Protein AF-A0A9N8YUD8-F1 (afdb_monomer_lite)

Sequence (126 aa):
MCQRENFEDNVPCVKGEKQDEYQEVSNNLRNPLMIVEMIANKLDCKCVAESLNCKFEGGEPSSCICYMENIKEYYDFDHIIIIGKIYVEIIFLNCYSHVFIWESMNYALLLLRDYCNKATKNNRPV

Foldseek 3Di:
DDDDDDDDDDDDDDDDDDDPPCPPPCPPPQDPAAAEAEDPDLVQLCVVCVVLVHDAPSDDCVVPPVLVVLCCVPPRARYWYWSHDDVQWTWIAGPVRWIWIQHPPVRDIDTSDDPPPPDDDPDDDD

pLDDT: mean 71.36, std 19.76, range [34.31, 93.12]

Organism: NCBI:txid1117310

Secondary structure (DSSP, 8-state):
-------------------------------S--EEEE-S-HHHHHHHHHHTT-------GGGGHHHHHHHHHHH--SEEEEEEEETTEEEEEETTS-EEEEETTTTEEEE---TT----------

Structure (mmCIF, N/CA/C/O backbone):
data_AF-A0A9N8YUD8-F1
#
_entry.id   AF-A0A9N8YUD8-F1
#
loop_
_atom_site.group_PDB
_atom_site.id
_atom_site.type_symbol
_atom_site.label_atom_id
_atom_site.label_alt_id
_atom_site.label_comp_id
_atom_site.label_asym_id
_atom_site.label_entity_id
_atom_site.label_seq_id
_atom_site.pdbx_PDB_ins_code
_atom_site.Cartn_x
_atom_site.Cartn_y
_atom_site.Cartn_z
_atom_site.occupancy
_atom_site.B_iso_or_equiv
_atom_site.auth_seq_id
_atom_site.auth_comp_id
_atom_site.auth_asym_id
_atom_site.auth_atom_id
_atom_site.pdbx_PDB_model_num
ATOM 1 N N . MET A 1 1 ? 31.939 4.457 -18.238 1.00 43.03 1 MET A N 1
ATOM 2 C CA . MET A 1 1 ? 32.862 3.891 -19.246 1.00 43.03 1 MET A CA 1
ATOM 3 C C . MET A 1 1 ? 33.750 2.877 -18.553 1.00 43.03 1 MET A C 1
ATOM 5 O O . MET A 1 1 ? 34.569 3.291 -17.749 1.00 43.03 1 MET A O 1
ATOM 9 N N . CYS A 1 2 ? 33.584 1.591 -18.849 1.00 36.03 2 CYS A N 1
ATOM 10 C CA . CYS A 1 2 ? 34.562 0.556 -18.516 1.00 36.03 2 CYS A CA 1
ATOM 11 C C . CYS A 1 2 ? 34.672 -0.367 -19.734 1.00 36.03 2 CYS A C 1
ATOM 13 O O . CYS A 1 2 ? 33.703 -1.033 -20.082 1.00 36.03 2 CYS A O 1
ATOM 15 N N . GLN A 1 3 ? 35.824 -0.332 -20.403 1.00 39.38 3 GLN A N 1
ATOM 16 C CA . GLN A 1 3 ? 36.231 -1.295 -21.429 1.00 39.38 3 GLN A CA 1
ATOM 17 C C . GLN A 1 3 ? 37.236 -2.289 -20.828 1.00 39.38 3 GLN A C 1
ATOM 19 O O . GLN A 1 3 ? 37.962 -1.911 -19.906 1.00 39.38 3 GLN A O 1
ATOM 24 N N . ARG A 1 4 ? 37.285 -3.505 -21.393 1.00 36.44 4 ARG A N 1
ATOM 25 C CA . ARG A 1 4 ? 38.443 -4.413 -21.608 1.00 36.44 4 ARG A CA 1
ATOM 26 C C . ARG A 1 4 ? 37.885 -5.660 -22.314 1.00 36.44 4 ARG A C 1
ATOM 28 O O . ARG A 1 4 ? 36.970 -6.273 -21.784 1.00 36.44 4 ARG A O 1
ATOM 35 N N . GLU A 1 5 ? 38.103 -5.831 -23.614 1.00 39.69 5 GLU A N 1
ATOM 36 C CA . GLU A 1 5 ? 39.282 -6.363 -24.333 1.00 39.69 5 GLU A CA 1
ATOM 37 C C . GLU A 1 5 ? 39.175 -7.871 -24.620 1.00 39.69 5 GLU A C 1
ATOM 39 O O . GLU A 1 5 ? 38.850 -8.675 -23.752 1.00 39.69 5 GLU A O 1
ATOM 44 N N . ASN A 1 6 ? 39.396 -8.186 -25.899 1.00 42.75 6 ASN A N 1
ATOM 45 C CA . ASN A 1 6 ? 39.180 -9.456 -26.587 1.00 42.75 6 ASN A CA 1
ATOM 46 C C . ASN A 1 6 ? 40.246 -10.508 -26.252 1.00 42.75 6 ASN A C 1
ATOM 48 O O . ASN A 1 6 ? 41.417 -10.171 -26.088 1.00 42.75 6 ASN A O 1
ATOM 52 N N . PHE A 1 7 ? 39.863 -11.784 -26.312 1.00 36.19 7 PHE A N 1
ATOM 53 C CA . PHE A 1 7 ? 40.783 -12.882 -26.605 1.00 36.19 7 PHE A CA 1
ATOM 54 C C . PHE A 1 7 ? 40.079 -13.852 -27.562 1.00 36.19 7 PHE A C 1
ATOM 56 O O . PHE A 1 7 ? 39.137 -14.544 -27.178 1.00 36.19 7 PHE A O 1
ATOM 63 N N . GLU A 1 8 ? 40.487 -13.832 -28.831 1.00 44.38 8 GLU A N 1
ATOM 64 C CA . GLU A 1 8 ? 40.187 -14.892 -29.791 1.00 44.38 8 GLU A CA 1
ATOM 65 C C . GLU A 1 8 ? 41.287 -15.946 -29.678 1.00 44.38 8 GLU A C 1
ATOM 67 O O . GLU A 1 8 ? 42.456 -15.609 -29.837 1.00 44.38 8 GLU A O 1
ATOM 72 N N . ASP A 1 9 ? 40.917 -17.210 -29.479 1.00 40.88 9 ASP A N 1
ATOM 73 C CA . ASP A 1 9 ? 41.785 -18.348 -29.781 1.00 40.88 9 ASP A CA 1
ATOM 74 C C . ASP A 1 9 ? 40.971 -19.410 -30.533 1.00 40.88 9 ASP A C 1
ATOM 76 O O . ASP A 1 9 ? 39.975 -19.948 -30.045 1.00 40.88 9 ASP A O 1
ATOM 80 N N . ASN A 1 10 ? 41.403 -19.681 -31.764 1.00 46.72 10 ASN A N 1
ATOM 81 C CA . ASN A 1 10 ? 40.862 -20.689 -32.670 1.00 46.72 10 ASN A CA 1
ATOM 82 C C . ASN A 1 10 ? 4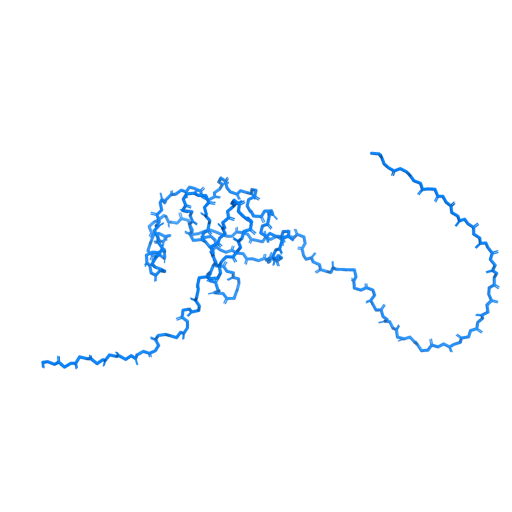1.579 -22.034 -32.464 1.00 46.72 10 ASN A C 1
ATOM 84 O O . ASN A 1 10 ? 42.777 -22.101 -32.723 1.00 46.72 10 ASN A O 1
ATOM 88 N N . VAL A 1 11 ? 40.860 -23.124 -32.155 1.00 40.78 11 VAL A N 1
ATOM 89 C CA . VAL A 1 11 ? 41.285 -24.513 -32.467 1.00 40.78 11 VAL A CA 1
ATOM 90 C C . VAL A 1 11 ? 40.044 -25.386 -32.773 1.00 40.78 11 VAL A C 1
ATOM 92 O O . VAL A 1 11 ? 39.069 -25.316 -32.025 1.00 40.78 11 VAL A O 1
ATOM 95 N N . PRO A 1 12 ? 40.029 -26.202 -33.853 1.00 40.38 12 PRO A N 1
ATOM 96 C CA . PRO A 1 12 ? 38.812 -26.846 -34.354 1.00 40.38 12 PRO A CA 1
ATOM 97 C C . PRO A 1 12 ? 38.546 -28.274 -33.829 1.00 40.38 12 PRO A C 1
ATOM 99 O O . PRO A 1 12 ? 39.448 -29.093 -33.701 1.00 40.38 12 PRO A O 1
ATOM 102 N N . CYS A 1 13 ? 37.245 -28.551 -33.666 1.00 36.22 13 CYS A N 1
ATOM 103 C CA . CYS A 1 13 ? 36.492 -29.802 -33.866 1.00 36.22 13 CYS A CA 1
ATOM 104 C C . CYS A 1 13 ? 37.035 -31.138 -33.310 1.00 36.22 13 CYS A C 1
ATOM 106 O O . CYS A 1 13 ? 37.875 -31.787 -33.929 1.00 36.22 13 CYS A O 1
ATOM 108 N N . VAL A 1 14 ? 36.357 -31.667 -32.280 1.00 36.50 14 VAL A N 1
ATOM 109 C CA . VAL A 1 14 ? 36.134 -33.116 -32.117 1.00 36.50 14 VAL A CA 1
ATOM 110 C C . VAL A 1 14 ? 34.660 -33.354 -31.777 1.00 36.50 14 VAL A C 1
ATOM 112 O O . VAL A 1 14 ? 34.163 -32.905 -30.748 1.00 36.50 14 VAL A O 1
ATOM 115 N N . LYS A 1 15 ? 33.959 -34.056 -32.677 1.00 45.41 15 LYS A N 1
ATOM 116 C CA . LYS A 1 15 ? 32.598 -34.572 -32.486 1.00 45.41 15 LYS A CA 1
ATOM 117 C C . LYS A 1 15 ? 32.614 -35.708 -31.463 1.00 45.41 15 LYS A C 1
ATOM 119 O O . LYS A 1 15 ? 33.363 -36.667 -31.627 1.00 45.41 15 LYS A O 1
ATOM 124 N N . GLY A 1 16 ? 31.741 -35.623 -30.467 1.00 34.31 16 GLY A N 1
ATOM 125 C CA . GLY A 1 16 ? 31.442 -36.705 -29.537 1.00 34.31 16 GLY A CA 1
ATOM 126 C C . GLY A 1 16 ? 30.053 -36.487 -28.955 1.00 34.31 16 GLY A C 1
ATOM 127 O O . GLY A 1 16 ? 29.848 -35.561 -28.180 1.00 34.31 16 GLY A O 1
ATOM 128 N N . GLU A 1 17 ? 29.108 -37.310 -29.393 1.00 52.12 17 GLU A N 1
ATOM 129 C CA . GLU A 1 17 ? 27.709 -37.329 -28.974 1.00 52.12 17 GLU A CA 1
ATOM 130 C C . GLU A 1 17 ? 27.597 -37.467 -27.451 1.00 52.12 17 GLU A C 1
ATOM 132 O O . GLU A 1 17 ? 28.077 -38.451 -26.884 1.00 52.12 17 GLU A O 1
ATOM 137 N N . LYS A 1 18 ? 26.937 -36.509 -26.790 1.00 42.12 18 LYS A N 1
ATOM 138 C CA . LYS A 1 18 ? 26.376 -36.695 -25.451 1.00 42.12 18 LYS A CA 1
ATOM 139 C C . LYS A 1 18 ? 25.044 -35.967 -25.352 1.00 42.12 18 LYS A C 1
ATOM 141 O O . LYS A 1 18 ? 24.918 -34.833 -25.788 1.00 42.12 18 LYS A O 1
ATOM 146 N N . GLN A 1 19 ? 24.100 -36.734 -24.821 1.00 41.50 19 GLN A N 1
ATOM 147 C CA . GLN A 1 19 ? 22.710 -36.454 -24.495 1.00 41.50 19 GLN A CA 1
ATOM 148 C C . GLN A 1 19 ? 22.426 -34.973 -24.238 1.00 41.50 19 GLN A C 1
ATOM 150 O O . GLN A 1 19 ? 23.094 -34.354 -23.412 1.00 41.50 19 GLN A O 1
ATOM 155 N N . ASP A 1 20 ? 21.403 -34.462 -24.923 1.00 40.75 20 ASP A N 1
ATOM 156 C CA . ASP A 1 20 ? 20.825 -33.139 -24.711 1.00 40.75 20 ASP A CA 1
ATOM 157 C C . ASP A 1 20 ? 20.197 -33.060 -23.310 1.00 40.75 20 ASP A C 1
ATOM 159 O O . ASP A 1 20 ? 18.983 -33.134 -23.123 1.00 40.75 20 ASP A O 1
ATOM 163 N N . GLU A 1 21 ? 21.036 -32.913 -22.292 1.00 50.78 21 GLU A N 1
ATOM 164 C CA . GLU A 1 21 ? 20.651 -32.203 -21.088 1.00 50.78 21 GLU A CA 1
ATOM 165 C C . GLU A 1 21 ? 20.692 -30.723 -21.470 1.00 50.78 21 GLU A C 1
ATOM 167 O O . GLU A 1 21 ? 21.732 -30.065 -21.407 1.00 50.78 21 GLU A O 1
ATOM 172 N N . TYR A 1 22 ? 19.554 -30.204 -21.943 1.00 47.25 22 TYR A N 1
ATOM 173 C CA . TYR A 1 22 ? 19.321 -28.766 -21.948 1.00 47.25 22 TYR A CA 1
ATOM 174 C C . TYR A 1 22 ? 19.309 -28.327 -20.489 1.00 47.25 22 TYR A C 1
ATOM 176 O O . TYR A 1 22 ? 18.268 -28.225 -19.843 1.00 47.25 22 TYR A O 1
ATOM 184 N N . GLN A 1 23 ? 20.500 -28.086 -19.956 1.00 51.44 23 GLN A N 1
ATOM 185 C CA . GLN A 1 23 ? 20.684 -27.229 -18.811 1.00 51.44 23 GLN A CA 1
ATOM 186 C C . GLN A 1 23 ? 20.329 -25.838 -19.323 1.00 51.44 23 GLN A C 1
ATOM 188 O O . GLN A 1 23 ? 21.172 -25.090 -19.820 1.00 51.44 23 GLN A O 1
ATOM 193 N N . GLU A 1 24 ? 19.025 -25.564 -19.331 1.00 50.50 24 GLU A N 1
ATOM 194 C CA . GLU A 1 24 ? 18.472 -24.260 -19.618 1.00 50.50 24 GLU A CA 1
ATOM 195 C C . GLU A 1 24 ? 19.143 -23.330 -18.619 1.00 50.50 24 GLU A C 1
ATOM 197 O O . GLU A 1 24 ? 18.899 -23.376 -17.410 1.00 50.50 24 GLU A O 1
ATOM 202 N N . VAL A 1 25 ? 20.115 -22.574 -19.128 1.00 48.75 25 VAL A N 1
ATOM 203 C CA . VAL A 1 25 ? 20.725 -21.465 -18.422 1.00 48.75 25 VAL A CA 1
ATOM 204 C C . VAL A 1 25 ? 19.550 -20.569 -18.094 1.00 48.75 25 VAL A C 1
ATOM 206 O O . VAL A 1 25 ? 19.052 -19.850 -18.958 1.00 48.75 25 VAL A O 1
ATOM 209 N N . SER A 1 26 ? 19.048 -20.712 -16.868 1.00 54.12 26 SER A N 1
ATOM 210 C CA . SER A 1 26 ? 17.995 -19.897 -16.292 1.00 54.12 26 SER A CA 1
ATOM 211 C C . SER A 1 26 ? 18.543 -18.478 -16.225 1.00 54.12 26 SER A C 1
ATOM 213 O O . SER A 1 26 ? 19.030 -18.014 -15.193 1.00 54.12 26 SER A O 1
ATOM 215 N N . ASN A 1 27 ? 18.500 -17.793 -17.362 1.00 52.91 27 ASN A N 1
ATOM 216 C CA . ASN A 1 27 ? 18.595 -16.357 -17.455 1.00 52.91 27 ASN A CA 1
ATOM 217 C C . ASN A 1 27 ? 17.387 -15.858 -16.679 1.00 52.91 27 ASN A C 1
ATOM 219 O O . ASN A 1 27 ? 16.284 -15.865 -17.213 1.00 52.91 27 ASN A O 1
ATOM 223 N N . ASN A 1 28 ? 17.614 -15.580 -15.389 1.00 58.50 28 ASN A N 1
ATOM 224 C CA . ASN A 1 28 ? 16.661 -15.097 -14.397 1.00 58.50 28 ASN A CA 1
ATOM 225 C C . ASN A 1 28 ? 15.410 -14.515 -15.053 1.00 58.50 28 ASN A C 1
ATOM 227 O O . ASN A 1 28 ? 15.410 -13.361 -15.480 1.00 58.50 28 ASN A O 1
ATOM 231 N N . LEU A 1 29 ? 14.353 -15.323 -15.127 1.00 61.09 29 LEU A N 1
ATOM 232 C CA . LEU A 1 29 ? 13.062 -14.932 -15.681 1.00 61.09 29 LEU A CA 1
ATOM 233 C C . LEU A 1 29 ? 12.322 -14.051 -14.659 1.00 61.09 29 LEU A C 1
ATOM 235 O O . LEU A 1 29 ? 11.177 -14.306 -14.304 1.00 61.09 29 LEU A O 1
ATOM 239 N N . ARG A 1 30 ? 13.009 -13.051 -14.096 1.00 69.94 30 ARG A N 1
ATOM 240 C CA . 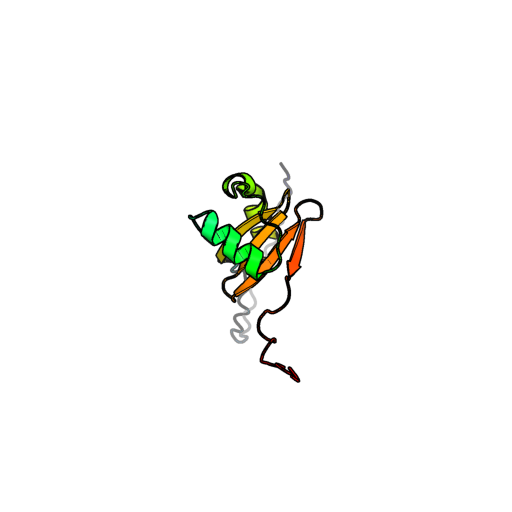ARG A 1 30 ? 12.390 -12.093 -13.187 1.00 69.94 30 ARG A CA 1
ATOM 241 C C . ARG A 1 30 ? 11.572 -11.140 -14.030 1.00 69.94 30 ARG A C 1
ATOM 243 O O . ARG A 1 30 ? 12.094 -10.494 -14.938 1.00 69.94 30 ARG A O 1
ATOM 250 N N . ASN A 1 31 ? 10.281 -11.079 -13.739 1.00 78.12 31 ASN A N 1
ATOM 251 C CA . ASN A 1 31 ? 9.394 -10.113 -14.353 1.00 78.12 31 ASN A CA 1
ATOM 252 C C . ASN A 1 31 ? 9.915 -8.704 -14.023 1.00 78.12 31 ASN A C 1
ATOM 254 O O . ASN A 1 31 ? 9.986 -8.367 -12.842 1.00 78.12 31 ASN A O 1
ATOM 258 N N . PRO A 1 32 ? 10.288 -7.871 -15.010 1.00 82.50 32 PRO A N 1
ATOM 259 C CA . PRO A 1 32 ? 10.804 -6.533 -14.732 1.00 82.50 32 PRO A CA 1
ATOM 260 C C . PRO A 1 32 ? 9.718 -5.579 -14.215 1.00 82.50 32 PRO A C 1
ATOM 262 O O . PRO A 1 32 ? 10.032 -4.483 -13.760 1.00 82.50 32 PRO A O 1
ATOM 265 N N . LEU A 1 33 ? 8.443 -5.970 -14.294 1.00 88.62 33 LEU A N 1
ATOM 266 C CA . LEU A 1 33 ? 7.305 -5.145 -13.917 1.00 88.62 33 LEU A CA 1
ATOM 267 C C . LEU A 1 33 ? 6.735 -5.580 -12.566 1.00 88.62 33 LEU A C 1
ATOM 269 O O . LEU A 1 33 ? 6.613 -6.768 -12.279 1.00 88.62 33 LEU A O 1
ATOM 273 N N . MET A 1 34 ? 6.334 -4.596 -11.763 1.00 91.94 34 MET A N 1
ATOM 274 C CA . MET A 1 34 ? 5.520 -4.792 -10.567 1.00 91.94 34 MET A CA 1
ATOM 275 C C . MET A 1 34 ? 4.234 -3.987 -10.721 1.00 91.94 34 MET A C 1
ATOM 277 O O . MET A 1 34 ? 4.274 -2.780 -10.961 1.00 91.94 34 MET A O 1
ATOM 281 N N . ILE A 1 35 ? 3.092 -4.655 -10.589 1.00 92.44 35 ILE A N 1
ATOM 282 C CA . ILE A 1 35 ? 1.788 -3.999 -10.536 1.00 92.44 35 ILE A CA 1
ATOM 283 C C . ILE A 1 35 ? 1.616 -3.417 -9.134 1.00 92.44 35 ILE A C 1
ATOM 285 O O . ILE A 1 35 ? 1.870 -4.089 -8.131 1.00 92.44 35 ILE A O 1
ATOM 289 N N . VAL A 1 36 ? 1.184 -2.161 -9.068 1.00 91.44 36 VAL A N 1
ATOM 290 C CA . VAL A 1 36 ? 0.919 -1.461 -7.812 1.00 91.44 36 VAL A CA 1
ATOM 291 C C . VAL A 1 36 ? -0.507 -0.940 -7.848 1.00 91.44 36 VAL A C 1
ATOM 293 O O . VAL A 1 36 ? -0.836 -0.052 -8.633 1.00 91.44 36 VAL A O 1
ATOM 296 N N . GLU A 1 37 ? -1.349 -1.494 -6.988 1.00 91.50 37 GLU A N 1
ATOM 297 C CA . GLU A 1 37 ? -2.717 -1.041 -6.771 1.00 91.50 37 GLU A CA 1
ATOM 298 C C . GLU A 1 37 ? -2.824 -0.258 -5.462 1.00 91.50 37 GLU A C 1
ATOM 300 O O . GLU A 1 37 ? -1.972 -0.344 -4.576 1.00 91.50 37 GLU A O 1
ATOM 305 N N . MET A 1 38 ? -3.891 0.524 -5.323 1.00 88.56 38 MET A N 1
ATOM 306 C CA . MET A 1 38 ? -4.162 1.301 -4.121 1.00 88.56 38 MET A CA 1
ATOM 307 C C . MET A 1 38 ? -5.665 1.380 -3.886 1.00 88.56 38 MET A C 1
ATOM 309 O O . MET A 1 38 ? -6.443 1.597 -4.818 1.00 88.56 38 MET A O 1
ATOM 313 N N . ILE A 1 39 ? -6.075 1.268 -2.625 1.00 86.62 39 ILE A N 1
ATOM 314 C CA . ILE A 1 39 ? -7.455 1.547 -2.226 1.00 86.62 39 ILE A CA 1
ATOM 315 C C . ILE A 1 39 ? -7.715 3.048 -2.430 1.00 86.62 39 ILE A C 1
ATOM 317 O O . ILE A 1 39 ? -7.102 3.895 -1.785 1.00 86.62 39 ILE A O 1
ATOM 321 N N . ALA A 1 40 ? -8.621 3.393 -3.348 1.00 86.62 40 ALA A N 1
ATOM 322 C CA . ALA A 1 40 ? -8.869 4.791 -3.714 1.00 86.62 40 ALA A CA 1
ATOM 323 C C . ALA A 1 40 ? -9.508 5.609 -2.575 1.00 86.62 40 ALA A C 1
ATOM 325 O O . ALA A 1 40 ? -9.267 6.810 -2.437 1.00 86.62 40 ALA A O 1
ATOM 326 N N . ASN A 1 41 ? -10.343 4.966 -1.759 1.00 87.25 41 ASN A N 1
ATOM 327 C CA . ASN A 1 41 ? -11.066 5.617 -0.678 1.00 87.25 41 ASN A CA 1
ATOM 328 C C . ASN A 1 41 ? -10.232 5.644 0.609 1.00 87.25 41 ASN A C 1
ATOM 330 O O . ASN A 1 41 ? -9.948 4.612 1.214 1.00 87.25 41 ASN A O 1
ATOM 334 N N . LYS A 1 42 ? -9.915 6.852 1.083 1.00 84.00 42 LYS A N 1
ATOM 335 C CA . LYS A 1 42 ? -9.136 7.065 2.311 1.00 84.00 42 LYS A CA 1
ATOM 336 C C . LYS A 1 42 ? -9.803 6.504 3.572 1.00 84.00 42 LYS A C 1
ATOM 338 O O . LYS A 1 42 ? -9.095 6.121 4.500 1.00 84.00 42 LYS A O 1
ATOM 343 N N . LEU A 1 43 ? -11.137 6.482 3.637 1.00 86.69 43 LEU A N 1
ATOM 344 C CA . LEU A 1 43 ? -11.854 5.890 4.771 1.00 86.69 43 LEU A CA 1
ATOM 345 C C . LEU A 1 43 ? -11.698 4.371 4.776 1.00 86.69 43 LEU A C 1
ATOM 347 O O . LEU A 1 43 ? -11.447 3.802 5.832 1.00 86.69 43 LEU A O 1
ATOM 351 N N . ASP A 1 44 ? -11.747 3.741 3.604 1.00 88.81 44 ASP A N 1
ATOM 352 C CA . ASP A 1 44 ? -11.549 2.297 3.482 1.00 88.81 44 ASP A CA 1
ATOM 353 C C . ASP A 1 44 ? -10.103 1.924 3.842 1.00 88.81 44 ASP A C 1
ATOM 355 O O . ASP A 1 44 ? -9.892 1.006 4.632 1.00 88.81 44 ASP A O 1
ATOM 359 N N . CYS A 1 45 ? -9.108 2.701 3.388 1.00 85.88 45 CYS A N 1
ATOM 360 C CA . CYS A 1 45 ? -7.715 2.570 3.839 1.00 85.88 45 CYS A CA 1
ATOM 361 C C . CYS A 1 45 ? -7.597 2.615 5.367 1.00 85.88 45 CYS A C 1
ATOM 363 O O . CYS A 1 45 ? -6.929 1.774 5.971 1.00 85.88 45 CYS A O 1
ATOM 365 N N . LYS A 1 46 ? -8.254 3.599 5.996 1.00 85.75 46 LYS A N 1
ATOM 366 C CA . LYS A 1 46 ? -8.248 3.767 7.449 1.00 85.75 46 LYS A CA 1
ATOM 367 C C . LYS A 1 46 ? -8.881 2.564 8.146 1.00 85.75 46 LYS A C 1
ATOM 369 O O . LYS A 1 46 ? -8.275 2.035 9.072 1.00 85.75 46 LYS A O 1
ATOM 374 N N . CYS A 1 47 ? -10.044 2.105 7.689 1.00 87.88 47 CYS A N 1
ATOM 375 C CA . CYS A 1 47 ? -10.715 0.934 8.254 1.00 87.88 47 CYS A CA 1
ATOM 376 C C . CYS A 1 47 ? -9.858 -0.335 8.130 1.00 87.88 47 CYS A C 1
ATOM 378 O O . CYS A 1 47 ? -9.751 -1.100 9.090 1.00 87.88 47 CYS A O 1
ATOM 380 N N . VAL A 1 48 ? -9.202 -0.544 6.984 1.00 86.38 48 VAL A N 1
ATOM 381 C CA . VAL A 1 48 ? -8.287 -1.677 6.788 1.00 86.38 48 VAL A CA 1
ATOM 382 C C . VAL A 1 48 ? -7.087 -1.564 7.730 1.00 86.38 48 VAL A C 1
ATOM 384 O O . VAL A 1 48 ? -6.788 -2.519 8.443 1.00 86.38 48 VAL A O 1
ATOM 387 N N . ALA A 1 49 ? -6.444 -0.400 7.817 1.00 83.06 49 ALA A N 1
ATOM 388 C CA . ALA A 1 49 ? -5.324 -0.185 8.732 1.00 83.06 49 ALA A CA 1
ATOM 389 C C . ALA A 1 49 ? -5.717 -0.398 10.208 1.00 83.06 49 ALA A C 1
ATOM 391 O O . ALA A 1 49 ? -4.997 -1.076 10.940 1.00 83.06 49 ALA A O 1
ATOM 392 N N . GLU A 1 50 ? -6.880 0.099 10.640 1.00 85.12 50 GLU A N 1
ATOM 393 C CA . GLU A 1 50 ? -7.410 -0.124 11.993 1.00 85.12 50 GLU A CA 1
ATOM 394 C C . GLU A 1 50 ? -7.658 -1.613 12.269 1.00 85.12 50 GLU A C 1
ATOM 396 O O . GLU A 1 50 ? -7.292 -2.108 13.335 1.00 85.12 50 GLU A O 1
ATOM 401 N N . SER A 1 51 ? -8.195 -2.360 11.296 1.00 84.94 51 SER A N 1
ATOM 402 C CA . SER A 1 51 ? -8.394 -3.815 11.422 1.00 84.94 51 SER A CA 1
ATOM 403 C C . SER A 1 51 ? -7.081 -4.596 11.597 1.00 84.94 51 SER A C 1
ATOM 405 O O . SER A 1 51 ? -7.062 -5.674 12.203 1.00 84.94 51 SER A O 1
ATOM 407 N N . LEU A 1 52 ? -5.976 -4.014 11.120 1.00 79.88 52 LEU A N 1
ATOM 408 C CA . LEU A 1 52 ? -4.610 -4.521 11.236 1.00 79.88 52 LEU A CA 1
ATOM 409 C C . LEU A 1 52 ? -3.884 -3.998 12.488 1.00 79.88 52 LEU A C 1
ATOM 411 O O . LEU A 1 52 ? -2.744 -4.382 12.741 1.00 79.88 52 LEU A O 1
ATOM 415 N N . ASN A 1 53 ? -4.546 -3.177 13.313 1.00 80.44 53 ASN A N 1
ATOM 416 C CA . ASN A 1 53 ? -3.957 -2.440 14.440 1.00 80.44 53 ASN A CA 1
ATOM 417 C C . ASN A 1 53 ? -2.790 -1.522 14.030 1.00 80.44 53 ASN A C 1
ATOM 419 O O . ASN A 1 53 ? -1.880 -1.261 14.819 1.00 80.44 53 ASN A O 1
ATOM 423 N N . CYS A 1 54 ? -2.823 -1.013 12.801 1.00 77.44 54 CYS A N 1
ATOM 424 C CA . CYS A 1 54 ? -1.865 -0.050 12.280 1.00 77.44 54 CYS A CA 1
ATOM 425 C C . CYS A 1 54 ? -2.394 1.381 12.445 1.00 77.44 54 CYS A C 1
ATOM 427 O O . CYS A 1 54 ? -3.579 1.652 12.245 1.00 77.44 54 CYS A O 1
ATOM 429 N N . LYS A 1 55 ? -1.513 2.331 12.780 1.00 71.75 55 LYS A N 1
ATOM 430 C CA . LYS A 1 55 ? -1.878 3.753 12.868 1.00 71.75 55 LYS A CA 1
ATOM 431 C C . LYS A 1 55 ? -1.891 4.382 11.478 1.00 71.75 55 LYS A C 1
ATOM 433 O O . LYS A 1 55 ? -0.838 4.611 10.910 1.00 71.75 55 LYS A O 1
ATOM 438 N N . PHE A 1 56 ? -3.063 4.688 10.936 1.00 73.06 56 PHE A N 1
ATOM 439 C CA . PHE A 1 56 ? -3.177 5.345 9.632 1.00 73.06 56 PHE A CA 1
ATOM 440 C C . PHE A 1 56 ? -3.020 6.868 9.737 1.00 73.06 56 PHE A C 1
ATOM 442 O O . PHE A 1 56 ? -3.779 7.510 10.463 1.00 73.06 56 PHE A O 1
ATOM 449 N N . GLU A 1 57 ? -2.097 7.455 8.970 1.00 69.12 57 GLU A N 1
ATOM 450 C CA . GLU A 1 57 ? -1.879 8.915 8.935 1.00 69.12 57 GLU A CA 1
ATOM 451 C C . GLU A 1 57 ? -2.404 9.603 7.668 1.00 69.12 57 GLU A C 1
ATOM 453 O O . GLU A 1 57 ? -2.342 10.825 7.551 1.00 69.12 57 GLU A O 1
ATOM 458 N N . GLY A 1 58 ? -2.975 8.858 6.717 1.00 65.00 58 GLY A N 1
ATOM 459 C CA . GLY A 1 58 ? -3.615 9.460 5.541 1.00 65.00 58 GLY A CA 1
ATOM 460 C C . GLY A 1 58 ? -2.659 10.119 4.544 1.00 65.00 58 GLY A C 1
ATOM 461 O O . GLY A 1 58 ? -3.119 10.885 3.692 1.00 65.00 58 GLY A O 1
ATOM 462 N N . GLY A 1 59 ? -1.359 9.818 4.631 1.00 68.06 59 GLY A N 1
ATOM 463 C CA . GLY A 1 59 ? -0.363 10.249 3.654 1.00 68.06 59 GLY A CA 1
ATOM 464 C C . GLY A 1 59 ? -0.654 9.689 2.261 1.00 68.06 59 GLY A C 1
ATOM 465 O O . GLY A 1 59 ? -1.153 8.573 2.125 1.00 68.06 59 GLY A O 1
ATOM 466 N N . GLU A 1 60 ? -0.350 10.469 1.221 1.00 69.75 60 GLU A N 1
ATOM 467 C CA . GLU A 1 60 ? -0.586 10.064 -0.165 1.00 69.75 60 GLU A CA 1
ATOM 468 C C . GLU A 1 60 ? 0.479 9.049 -0.628 1.00 69.75 60 GLU A C 1
ATOM 470 O O . GLU A 1 60 ? 1.673 9.381 -0.646 1.00 69.75 60 GLU A O 1
ATOM 475 N N . PRO A 1 61 ? 0.091 7.821 -1.021 1.00 64.38 61 PRO A N 1
ATOM 476 C CA . PRO A 1 61 ? 1.048 6.793 -1.434 1.00 64.38 61 PRO A CA 1
ATOM 477 C C . PRO A 1 61 ? 1.744 7.078 -2.768 1.00 64.38 61 PRO A C 1
ATOM 479 O O . PRO A 1 61 ? 2.816 6.541 -3.023 1.00 64.38 61 PRO A O 1
ATOM 482 N N . SER A 1 62 ? 1.181 7.956 -3.604 1.00 64.69 62 SER A N 1
ATOM 483 C CA . SER A 1 62 ? 1.778 8.383 -4.881 1.00 64.69 62 SER A CA 1
ATOM 484 C C . SER A 1 62 ? 3.153 9.046 -4.706 1.00 64.69 62 SER A C 1
ATOM 486 O O . SER A 1 62 ? 3.993 8.976 -5.597 1.00 64.69 62 SER A O 1
ATOM 488 N N . SER A 1 63 ? 3.431 9.611 -3.525 1.00 67.81 63 SER A N 1
ATOM 489 C CA . SER A 1 63 ? 4.742 10.171 -3.166 1.00 67.81 63 SER A CA 1
ATOM 490 C C . SER A 1 63 ? 5.858 9.125 -3.003 1.00 67.81 63 SER A C 1
ATOM 492 O O . SER A 1 63 ? 7.004 9.491 -2.755 1.00 67.81 63 SER A O 1
ATOM 494 N N . CYS A 1 64 ? 5.545 7.831 -3.123 1.00 69.75 64 CYS A N 1
ATOM 495 C CA . CYS A 1 64 ? 6.422 6.723 -2.749 1.00 69.75 64 CYS A CA 1
ATOM 496 C C . CYS A 1 64 ? 6.910 5.862 -3.924 1.00 69.75 64 CYS A C 1
ATOM 498 O O . CYS A 1 64 ? 7.266 4.705 -3.715 1.00 69.75 64 CYS A O 1
ATOM 500 N N . ILE A 1 65 ? 6.950 6.395 -5.150 1.00 73.25 65 ILE A N 1
ATOM 501 C CA . ILE A 1 65 ? 7.396 5.640 -6.340 1.00 73.25 65 ILE A CA 1
ATOM 502 C C . ILE A 1 65 ? 8.782 5.008 -6.126 1.00 73.25 65 ILE A C 1
ATOM 504 O O . ILE A 1 65 ? 8.959 3.825 -6.403 1.00 73.25 65 ILE A O 1
ATOM 508 N N . CYS A 1 66 ? 9.727 5.739 -5.527 1.00 80.38 66 CYS A N 1
ATOM 509 C CA . CYS A 1 66 ? 11.065 5.217 -5.224 1.00 80.38 66 CYS A CA 1
ATOM 510 C C . CYS A 1 66 ? 11.057 4.030 -4.241 1.00 80.38 66 CYS A C 1
ATOM 512 O O . CYS A 1 66 ? 11.970 3.211 -4.244 1.00 80.38 66 CYS A O 1
ATOM 514 N N . TYR A 1 67 ? 10.034 3.892 -3.394 1.00 85.75 67 TYR A N 1
ATOM 515 C CA . TYR A 1 67 ? 9.904 2.726 -2.519 1.00 85.75 67 TYR A CA 1
ATOM 516 C C . TYR A 1 67 ? 9.483 1.484 -3.306 1.00 85.75 67 TYR A C 1
ATOM 518 O O . TYR A 1 67 ? 9.948 0.394 -2.997 1.00 85.75 67 TYR A O 1
ATOM 526 N N . MET A 1 68 ? 8.668 1.645 -4.351 1.00 87.88 68 MET A N 1
ATOM 527 C CA . MET A 1 68 ? 8.230 0.536 -5.205 1.00 87.88 68 MET A CA 1
ATOM 528 C C . MET A 1 68 ? 9.399 -0.071 -5.980 1.00 87.88 68 MET A C 1
ATOM 530 O O . MET A 1 68 ? 9.503 -1.291 -6.069 1.00 87.88 68 MET A O 1
ATOM 534 N N . GLU A 1 69 ? 10.304 0.772 -6.481 1.00 88.19 69 GLU A N 1
ATOM 535 C CA . GLU A 1 69 ? 11.535 0.331 -7.150 1.00 88.19 69 GLU A CA 1
ATOM 536 C C . GLU A 1 69 ? 12.388 -0.532 -6.212 1.00 88.19 69 GLU A C 1
ATOM 538 O O . GLU A 1 69 ? 12.743 -1.653 -6.569 1.00 88.19 69 GLU A O 1
ATOM 543 N N . ASN A 1 70 ? 12.606 -0.073 -4.974 1.00 89.56 70 ASN A N 1
ATOM 544 C CA . ASN A 1 70 ? 13.343 -0.835 -3.963 1.00 89.56 70 ASN A CA 1
ATOM 545 C C . ASN A 1 70 ? 12.641 -2.153 -3.595 1.00 89.56 70 ASN A C 1
ATOM 547 O O . ASN A 1 70 ? 13.279 -3.201 -3.516 1.00 89.56 70 ASN A O 1
ATOM 551 N N . ILE A 1 71 ? 11.321 -2.128 -3.385 1.00 90.00 71 ILE A N 1
ATOM 552 C CA . ILE A 1 71 ? 10.544 -3.337 -3.074 1.00 90.00 71 ILE A CA 1
ATOM 553 C C . ILE A 1 71 ? 10.679 -4.363 -4.208 1.00 90.00 71 ILE A C 1
ATOM 555 O O . ILE A 1 71 ? 10.861 -5.552 -3.937 1.00 90.00 71 ILE A O 1
ATOM 559 N N . LYS A 1 72 ? 10.646 -3.920 -5.471 1.00 91.38 72 LYS A N 1
ATOM 560 C CA . LYS A 1 72 ? 10.844 -4.801 -6.625 1.00 91.38 72 LYS A CA 1
ATOM 561 C C . LYS A 1 72 ? 12.272 -5.342 -6.691 1.00 91.38 72 LYS A C 1
ATOM 563 O O . LYS A 1 72 ? 12.448 -6.550 -6.824 1.00 91.38 72 LYS A O 1
ATOM 568 N N . GLU A 1 73 ? 13.275 -4.479 -6.565 1.00 90.00 73 GLU A N 1
ATOM 569 C CA . GLU A 1 73 ? 14.687 -4.860 -6.664 1.00 90.00 73 GLU A CA 1
ATOM 570 C C . GLU A 1 73 ? 15.091 -5.878 -5.587 1.00 90.00 73 GLU A C 1
ATOM 572 O O . GLU A 1 73 ? 15.716 -6.895 -5.896 1.00 90.00 73 GLU A O 1
ATOM 577 N N . TYR A 1 74 ? 14.694 -5.645 -4.332 1.00 89.25 74 TYR A N 1
ATOM 578 C CA . TYR A 1 74 ? 15.139 -6.463 -3.202 1.00 89.25 74 TYR A CA 1
ATOM 579 C C . TYR A 1 74 ? 14.251 -7.682 -2.920 1.00 89.25 74 TYR A C 1
ATOM 581 O O . TYR A 1 74 ? 14.769 -8.710 -2.481 1.00 89.25 74 TYR A O 1
ATOM 589 N N . TYR A 1 75 ? 12.937 -7.597 -3.164 1.00 89.94 75 TYR A N 1
ATOM 590 C CA . TYR A 1 75 ? 11.973 -8.628 -2.738 1.00 89.94 75 TYR A CA 1
ATOM 591 C C . TYR A 1 75 ? 11.188 -9.277 -3.876 1.00 89.94 75 TYR A C 1
ATOM 593 O O . TYR A 1 75 ? 10.501 -10.267 -3.637 1.00 89.94 75 TYR A O 1
ATOM 601 N N . ASP A 1 76 ? 11.310 -8.760 -5.099 1.00 90.06 76 ASP A N 1
ATOM 602 C CA . ASP A 1 76 ? 10.770 -9.369 -6.316 1.00 90.06 76 ASP A CA 1
ATOM 603 C C . ASP A 1 76 ? 9.254 -9.627 -6.299 1.00 90.06 76 ASP A C 1
ATOM 605 O O . ASP A 1 76 ? 8.765 -10.638 -6.799 1.00 90.06 76 ASP A O 1
ATOM 609 N N . PHE A 1 77 ? 8.477 -8.703 -5.729 1.00 91.75 77 PHE A N 1
ATOM 610 C CA . PHE A 1 77 ? 7.020 -8.780 -5.820 1.00 91.75 77 PHE A CA 1
ATOM 611 C C . PHE A 1 77 ? 6.537 -8.500 -7.250 1.00 91.75 77 PHE A C 1
ATOM 613 O O . PHE A 1 77 ? 7.022 -7.593 -7.924 1.00 91.75 77 PHE A O 1
ATOM 620 N N . ASP A 1 78 ? 5.540 -9.258 -7.707 1.00 91.75 78 ASP A N 1
ATOM 621 C CA . ASP A 1 78 ? 4.885 -9.027 -9.003 1.00 91.75 78 ASP A CA 1
ATOM 622 C C . ASP A 1 78 ? 3.663 -8.117 -8.890 1.00 91.75 78 ASP A C 1
ATOM 624 O O . ASP A 1 78 ? 3.354 -7.362 -9.810 1.00 91.75 78 ASP A O 1
ATOM 628 N N . HIS A 1 79 ? 2.954 -8.190 -7.764 1.00 92.88 79 HIS A N 1
ATOM 629 C CA . HIS A 1 79 ? 1.753 -7.410 -7.516 1.00 92.88 79 HIS A CA 1
ATOM 630 C C . HIS A 1 79 ? 1.609 -7.105 -6.027 1.00 92.88 79 HIS A C 1
ATOM 632 O O . HIS A 1 79 ? 1.656 -8.012 -5.186 1.00 92.88 79 HIS A O 1
ATOM 638 N N . ILE A 1 80 ? 1.402 -5.827 -5.722 1.00 93.12 80 ILE A N 1
ATOM 639 C CA . ILE A 1 80 ? 1.104 -5.341 -4.381 1.00 93.12 80 ILE A CA 1
ATOM 640 C C . ILE A 1 80 ? -0.105 -4.403 -4.392 1.00 93.12 80 ILE A C 1
ATOM 642 O O . ILE A 1 80 ? -0.324 -3.658 -5.346 1.00 93.12 80 ILE A O 1
ATOM 646 N N . ILE A 1 81 ? -0.851 -4.406 -3.291 1.00 91.88 81 ILE A N 1
ATOM 647 C CA . ILE A 1 81 ? -1.974 -3.501 -3.044 1.00 91.88 81 ILE A CA 1
ATOM 648 C C . ILE A 1 81 ? -1.623 -2.644 -1.831 1.00 91.88 81 ILE A C 1
ATOM 650 O O . 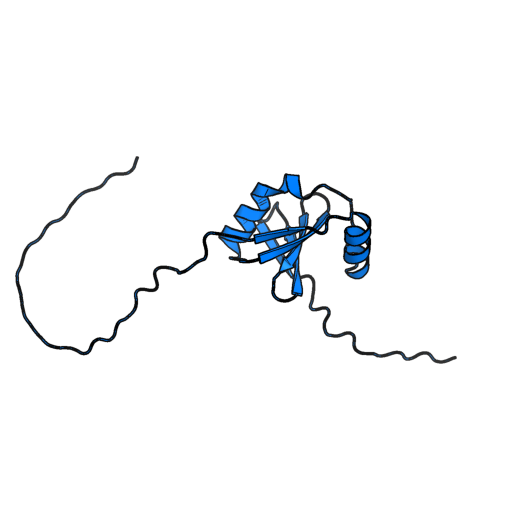ILE A 1 81 ? -1.519 -3.145 -0.709 1.00 91.88 81 ILE A O 1
ATOM 654 N N . ILE A 1 82 ? -1.442 -1.344 -2.037 1.00 90.50 82 ILE A N 1
ATOM 655 C CA . ILE A 1 82 ? -1.125 -0.403 -0.968 1.00 90.50 82 ILE A CA 1
ATOM 656 C C . ILE A 1 82 ? -2.374 -0.139 -0.124 1.00 90.50 82 ILE A C 1
ATOM 658 O O . ILE A 1 82 ? -3.407 0.317 -0.622 1.00 90.50 82 ILE A O 1
ATOM 662 N N . ILE A 1 83 ? -2.242 -0.379 1.181 1.00 88.19 83 ILE A N 1
ATOM 663 C CA . ILE A 1 83 ? -3.262 -0.069 2.188 1.00 88.19 83 ILE A CA 1
ATOM 664 C C . ILE A 1 83 ? -3.121 1.385 2.635 1.00 88.19 83 ILE A C 1
ATOM 666 O O . ILE A 1 83 ? -4.116 2.092 2.791 1.00 88.19 83 ILE A O 1
ATOM 670 N N . GLY A 1 84 ? -1.886 1.848 2.841 1.00 84.56 84 GLY A N 1
ATOM 671 C CA . GLY A 1 84 ? -1.631 3.211 3.283 1.00 84.56 84 GLY A CA 1
ATOM 672 C C 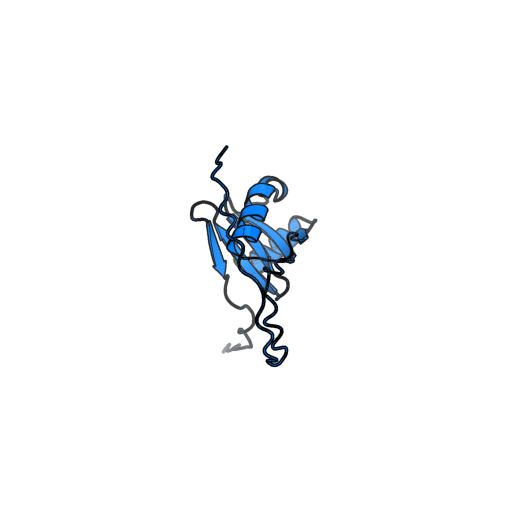. GLY A 1 84 ? -0.174 3.485 3.632 1.00 84.56 84 GLY A C 1
ATOM 673 O O . GLY A 1 84 ? 0.679 2.603 3.576 1.00 84.56 84 GLY A O 1
ATOM 674 N N . LYS A 1 85 ? 0.086 4.735 4.016 1.00 82.69 85 LYS A N 1
ATOM 675 C CA . LYS A 1 85 ? 1.395 5.242 4.437 1.00 82.69 85 LYS A CA 1
ATOM 676 C C . LYS A 1 85 ? 1.350 5.674 5.906 1.00 82.69 85 LYS A C 1
ATOM 678 O O . LYS A 1 85 ? 0.378 6.311 6.323 1.00 82.69 85 LYS A O 1
ATOM 683 N N . ILE A 1 86 ? 2.403 5.352 6.655 1.00 76.19 86 ILE A N 1
ATOM 684 C CA . ILE A 1 86 ? 2.640 5.791 8.038 1.00 76.19 86 ILE A CA 1
ATOM 685 C C . ILE A 1 86 ? 4.011 6.465 8.062 1.00 76.19 86 ILE A C 1
ATOM 687 O O . ILE A 1 86 ? 5.008 5.780 7.884 1.00 76.19 86 ILE A O 1
ATOM 691 N N . TYR A 1 87 ? 4.101 7.785 8.249 1.00 74.06 87 TYR A N 1
ATOM 692 C CA . TYR A 1 87 ? 5.372 8.521 8.132 1.00 74.06 87 TYR A CA 1
ATOM 693 C C . TYR A 1 87 ? 6.222 8.139 6.892 1.00 74.06 87 TYR A C 1
ATOM 695 O O . TYR A 1 87 ? 5.901 8.534 5.768 1.00 74.06 87 TYR A O 1
ATOM 703 N N . VAL A 1 88 ? 7.319 7.401 7.107 1.00 75.25 88 VAL A N 1
ATOM 704 C CA . VAL A 1 88 ? 8.295 6.925 6.106 1.00 75.25 88 VAL A CA 1
ATOM 705 C C . VAL A 1 88 ? 8.085 5.454 5.723 1.00 75.25 88 VAL A C 1
ATOM 707 O O . VAL A 1 88 ? 8.855 4.890 4.953 1.00 75.25 88 VAL A O 1
ATOM 710 N N . GLU A 1 89 ? 7.029 4.835 6.241 1.00 84.44 89 GLU A N 1
ATOM 711 C CA . 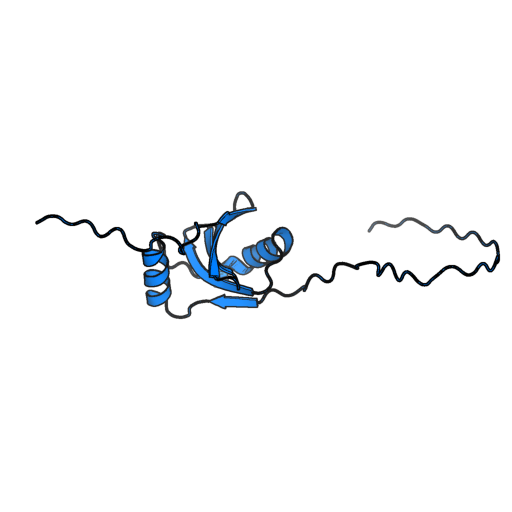GLU A 1 89 ? 6.694 3.432 6.050 1.00 84.44 89 GLU A CA 1
ATOM 712 C C . GLU A 1 89 ? 5.457 3.274 5.159 1.00 84.44 89 GLU A C 1
ATOM 714 O O . GLU A 1 89 ? 4.536 4.100 5.174 1.00 84.44 89 GLU A O 1
ATOM 719 N N . ILE A 1 90 ? 5.404 2.184 4.393 1.00 88.81 90 ILE A N 1
ATOM 720 C CA . ILE A 1 90 ? 4.209 1.798 3.629 1.00 88.81 90 ILE A CA 1
ATOM 721 C C . ILE A 1 90 ? 3.683 0.475 4.149 1.00 88.81 90 ILE A C 1
ATOM 723 O O . ILE A 1 90 ? 4.451 -0.459 4.358 1.00 88.81 90 ILE A O 1
ATOM 727 N N . ILE A 1 91 ? 2.363 0.376 4.262 1.00 89.31 91 ILE A N 1
ATOM 728 C CA . ILE A 1 91 ? 1.667 -0.883 4.496 1.00 89.31 91 ILE A CA 1
ATOM 729 C C . ILE A 1 91 ? 1.054 -1.352 3.184 1.00 89.31 91 ILE A C 1
ATOM 731 O O . ILE A 1 91 ? 0.292 -0.613 2.549 1.00 89.31 91 ILE A O 1
ATOM 735 N N . PHE A 1 92 ? 1.339 -2.591 2.798 1.00 91.56 92 PHE A N 1
ATOM 736 C CA . PHE A 1 92 ? 0.767 -3.191 1.598 1.00 91.56 92 PHE A CA 1
ATOM 737 C C . PHE A 1 92 ? 0.464 -4.679 1.777 1.00 91.56 92 PHE A C 1
ATOM 739 O O . PHE A 1 92 ? 1.016 -5.351 2.648 1.00 91.56 92 PHE A O 1
ATOM 746 N N . LEU A 1 93 ? -0.429 -5.180 0.929 1.00 92.31 93 LEU A N 1
ATOM 747 C CA . LEU A 1 93 ? -0.722 -6.596 0.738 1.00 92.31 93 LEU A CA 1
ATOM 748 C C . LEU A 1 93 ? 0.020 -7.108 -0.492 1.00 92.31 93 LEU A C 1
ATOM 750 O O . LEU A 1 93 ? 0.066 -6.415 -1.507 1.00 92.31 93 LEU A O 1
ATOM 754 N N . ASN A 1 94 ? 0.549 -8.326 -0.439 1.00 91.31 94 ASN A N 1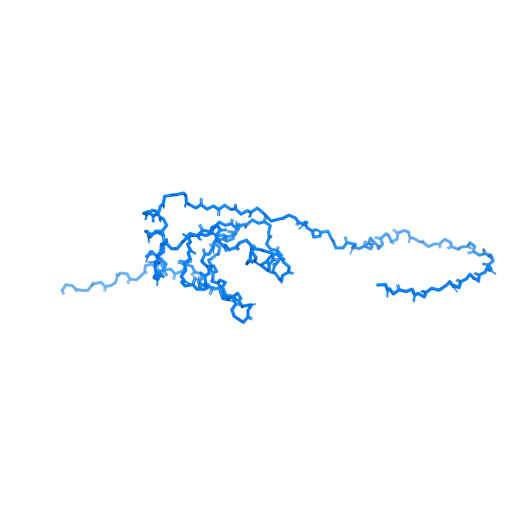
ATOM 755 C CA . ASN A 1 94 ? 0.975 -9.030 -1.649 1.00 91.31 94 ASN A CA 1
ATOM 756 C C . ASN A 1 94 ? -0.186 -9.837 -2.268 1.00 91.31 94 ASN A C 1
ATOM 758 O O . ASN A 1 94 ? -1.260 -9.978 -1.678 1.00 91.31 94 ASN A O 1
ATOM 762 N N . CYS A 1 95 ? 0.053 -10.445 -3.432 1.00 87.50 95 CYS A N 1
ATOM 763 C CA . CYS A 1 95 ? -0.903 -11.342 -4.098 1.00 87.50 95 CYS A CA 1
ATOM 764 C C . CYS A 1 95 ? -1.281 -12.604 -3.291 1.00 87.50 95 CYS A C 1
ATOM 766 O O . CYS A 1 95 ? -2.252 -13.277 -3.626 1.00 87.50 95 CYS A O 1
ATOM 768 N N . TYR A 1 96 ? -0.560 -12.902 -2.207 1.00 87.62 96 TYR A N 1
ATOM 769 C CA . TYR A 1 96 ? -0.822 -14.017 -1.293 1.00 87.62 96 TYR A CA 1
ATOM 770 C C . TYR A 1 96 ? -1.573 -13.587 -0.023 1.00 87.62 96 TYR A C 1
ATOM 772 O O . TYR A 1 96 ? -1.693 -14.370 0.913 1.00 87.62 96 TYR A O 1
ATOM 780 N N . SER A 1 97 ? -2.107 -12.361 0.015 1.00 85.50 97 SER A N 1
ATOM 781 C CA . SER A 1 97 ? -2.819 -11.797 1.173 1.00 85.50 97 SER A CA 1
ATOM 782 C C . SER A 1 97 ? -1.965 -11.639 2.442 1.00 85.50 97 SER A C 1
ATOM 784 O O . SER A 1 97 ? -2.504 -11.506 3.541 1.00 85.50 97 SER A O 1
ATOM 786 N N . HIS A 1 98 ? -0.636 -11.624 2.316 1.00 89.38 98 HIS A N 1
ATOM 787 C CA . HIS A 1 98 ? 0.263 -11.276 3.414 1.00 89.38 98 HIS A CA 1
ATOM 788 C C . HIS A 1 98 ? 0.414 -9.762 3.504 1.00 89.38 98 HIS A C 1
ATOM 790 O O . HIS A 1 98 ? 0.595 -9.089 2.488 1.00 89.38 98 HIS A O 1
ATOM 796 N N . VAL A 1 99 ? 0.366 -9.242 4.729 1.00 90.38 99 VAL A N 1
ATOM 797 C CA . VAL A 1 99 ? 0.539 -7.818 5.010 1.00 90.38 99 VAL A CA 1
ATOM 798 C C . VAL A 1 99 ? 1.992 -7.551 5.363 1.00 90.38 99 VAL A C 1
ATOM 800 O O . VAL A 1 99 ? 2.560 -8.217 6.229 1.00 90.38 99 VAL A O 1
ATOM 803 N N . PHE A 1 100 ? 2.575 -6.539 4.734 1.00 91.75 100 PHE A N 1
ATOM 804 C CA . PHE A 1 100 ? 3.930 -6.092 5.011 1.00 91.75 100 PHE A CA 1
ATOM 805 C C . PHE A 1 100 ? 3.965 -4.622 5.393 1.00 91.75 100 PHE A C 1
ATOM 807 O O . PHE A 1 100 ? 3.148 -3.825 4.930 1.00 91.75 100 PHE A O 1
ATOM 814 N N . ILE A 1 101 ? 4.960 -4.282 6.207 1.00 90.19 101 ILE A N 1
ATOM 815 C CA . ILE A 1 101 ? 5.429 -2.917 6.405 1.00 90.19 101 ILE A CA 1
ATOM 816 C C . ILE A 1 101 ? 6.772 -2.793 5.692 1.00 90.19 101 ILE A C 1
ATOM 818 O O . ILE A 1 101 ? 7.698 -3.556 5.970 1.00 90.19 101 ILE A O 1
ATOM 822 N N . TRP A 1 102 ? 6.867 -1.844 4.769 1.00 91.19 102 TRP A N 1
ATOM 823 C CA . TRP A 1 102 ? 8.125 -1.412 4.179 1.00 91.19 102 TRP A CA 1
ATOM 824 C C . TRP A 1 102 ? 8.685 -0.245 4.977 1.00 91.19 102 TRP A C 1
ATOM 826 O O . TRP A 1 102 ? 8.039 0.799 5.046 1.00 91.19 102 TRP A O 1
ATOM 836 N N . GLU A 1 103 ? 9.874 -0.413 5.544 1.00 88.25 103 GLU A N 1
ATOM 837 C CA . GLU A 1 103 ? 10.575 0.607 6.321 1.00 88.25 103 GLU A CA 1
ATOM 838 C C . GLU A 1 103 ? 11.744 1.162 5.495 1.00 88.25 103 GLU A C 1
ATOM 840 O O . GLU A 1 103 ? 12.698 0.449 5.168 1.00 88.25 103 GLU A O 1
ATOM 845 N N . SER A 1 104 ? 11.646 2.436 5.096 1.00 82.31 104 SER A N 1
ATOM 846 C CA . SER A 1 104 ? 12.537 2.993 4.075 1.00 82.31 104 SER A CA 1
ATOM 847 C C . SER A 1 104 ? 13.959 3.289 4.553 1.00 82.31 104 SER A C 1
ATOM 849 O O . SER A 1 104 ? 14.843 3.408 3.710 1.00 82.31 104 SER A O 1
ATOM 851 N N . MET A 1 105 ? 14.199 3.472 5.858 1.00 83.31 105 MET A N 1
ATOM 852 C CA . MET A 1 105 ? 15.535 3.841 6.347 1.00 83.31 105 MET A CA 1
ATOM 853 C C . MET A 1 105 ? 16.487 2.649 6.343 1.00 83.31 105 MET A C 1
ATOM 855 O O . MET A 1 105 ? 17.656 2.815 5.999 1.00 83.31 105 MET A O 1
ATOM 859 N N . ASN A 1 106 ? 16.003 1.456 6.699 1.00 85.12 106 ASN A N 1
ATOM 860 C CA . ASN A 1 106 ? 16.820 0.243 6.728 1.00 85.12 106 ASN A CA 1
ATOM 861 C C . ASN A 1 106 ? 16.577 -0.682 5.529 1.00 85.12 106 ASN A C 1
ATOM 863 O O . ASN A 1 106 ? 17.140 -1.775 5.503 1.00 85.12 106 ASN A O 1
ATOM 867 N N . TYR A 1 107 ? 15.758 -0.266 4.552 1.00 85.44 107 TYR A N 1
ATOM 868 C CA . TYR A 1 107 ? 15.343 -1.099 3.414 1.00 85.44 107 TYR A CA 1
ATOM 869 C C . TYR A 1 107 ? 14.791 -2.451 3.881 1.00 85.44 107 TYR A C 1
ATOM 871 O O . TYR A 1 107 ? 15.116 -3.501 3.329 1.00 85.44 107 TYR A O 1
ATOM 879 N N . ALA A 1 108 ? 14.002 -2.420 4.955 1.00 88.44 108 ALA A N 1
ATOM 880 C CA . ALA A 1 108 ? 13.548 -3.614 5.641 1.00 88.44 108 ALA A CA 1
ATOM 881 C C . ALA A 1 108 ? 12.071 -3.872 5.356 1.00 88.44 108 ALA A C 1
ATOM 883 O O . ALA A 1 108 ? 11.217 -2.996 5.501 1.00 88.44 108 ALA A O 1
ATOM 884 N N . LEU A 1 109 ? 11.769 -5.119 5.002 1.00 91.38 109 LEU A N 1
ATOM 885 C CA . LEU A 1 109 ? 10.409 -5.608 4.871 1.00 91.38 109 LEU A CA 1
ATOM 886 C C . LEU A 1 109 ? 10.021 -6.422 6.105 1.00 91.38 109 LEU A C 1
ATOM 888 O O . LEU A 1 109 ? 10.601 -7.472 6.388 1.00 91.38 109 LEU A O 1
ATOM 892 N N . LEU A 1 110 ? 9.018 -5.941 6.831 1.00 89.88 110 LEU A N 1
ATOM 893 C CA . LEU A 1 110 ? 8.505 -6.586 8.032 1.00 89.88 110 LEU A CA 1
ATOM 894 C C . LEU A 1 110 ? 7.176 -7.266 7.714 1.00 89.88 110 LEU A C 1
ATOM 896 O O . LEU A 1 110 ? 6.206 -6.606 7.344 1.00 89.88 110 LEU A O 1
ATOM 900 N N . LEU A 1 111 ? 7.117 -8.587 7.885 1.00 90.12 111 LEU A N 1
ATOM 901 C CA . LEU A 1 111 ? 5.861 -9.329 7.800 1.00 90.12 111 LEU A CA 1
ATOM 902 C C . LEU A 1 111 ? 4.987 -8.985 9.010 1.00 90.12 111 LEU A C 1
ATOM 904 O O . LEU A 1 111 ? 5.313 -9.320 10.154 1.00 90.12 111 LEU A O 1
ATOM 908 N N . LEU A 1 112 ? 3.841 -8.363 8.755 1.00 84.56 112 LEU A N 1
ATOM 909 C CA . LEU A 1 112 ? 2.840 -8.090 9.771 1.00 84.56 112 LEU A CA 1
ATOM 910 C C . LEU A 1 112 ? 1.953 -9.335 9.931 1.00 84.56 112 LEU A C 1
ATOM 912 O O . LEU A 1 112 ? 0.893 -9.434 9.328 1.00 84.56 112 LEU A O 1
ATOM 916 N N . ARG A 1 113 ? 2.481 -10.297 10.703 1.00 67.25 113 ARG A N 1
ATOM 917 C CA . ARG A 1 113 ? 1.913 -11.570 11.204 1.00 67.25 113 ARG A CA 1
ATOM 918 C C . ARG A 1 113 ? 0.617 -12.094 10.554 1.00 67.25 113 ARG A C 1
ATOM 920 O O . ARG A 1 113 ? -0.433 -11.467 10.638 1.00 67.25 113 ARG A O 1
ATOM 927 N N . ASP A 1 114 ? 0.672 -13.358 10.127 1.00 56.44 114 ASP A N 1
ATOM 928 C CA . ASP A 1 114 ? -0.433 -14.178 9.610 1.00 56.44 114 ASP A CA 1
ATOM 929 C C . ASP A 1 114 ? -1.754 -14.009 10.384 1.00 56.44 114 ASP A C 1
ATOM 931 O O . ASP A 1 114 ? -1.946 -14.530 11.489 1.00 56.44 114 ASP A O 1
ATOM 935 N N . TYR A 1 115 ? -2.708 -13.306 9.770 1.00 51.16 115 TYR A N 1
ATOM 936 C CA . TYR A 1 115 ? -4.052 -13.082 10.314 1.00 51.16 115 TYR A CA 1
ATOM 937 C C . TYR A 1 115 ? -4.890 -14.378 10.386 1.00 51.16 115 TYR A C 1
ATOM 939 O O . TYR A 1 115 ? -5.960 -14.405 10.993 1.00 51.16 115 TYR A O 1
ATOM 947 N N . CYS A 1 116 ? -4.401 -15.485 9.819 1.00 44.81 116 CYS A N 1
ATOM 948 C CA . CYS A 1 116 ? -5.161 -16.727 9.674 1.00 44.81 116 CYS A CA 1
ATOM 949 C C . CYS A 1 116 ? -5.351 -17.560 10.955 1.00 44.81 116 CYS A C 1
ATOM 951 O O . CYS A 1 116 ? -6.038 -18.570 10.889 1.00 44.81 116 CYS A O 1
ATOM 953 N N . ASN A 1 117 ? -4.851 -17.163 12.133 1.00 40.97 117 ASN A N 1
ATOM 954 C CA . ASN A 1 117 ? -5.095 -17.922 13.373 1.00 40.97 117 ASN A CA 1
ATOM 955 C C . ASN A 1 117 ? -5.609 -17.061 14.533 1.00 40.97 117 ASN A C 1
ATOM 957 O O . ASN A 1 117 ? -4.956 -16.894 15.564 1.00 40.97 117 ASN A O 1
ATOM 961 N N . LYS A 1 118 ? -6.850 -16.586 14.401 1.00 44.72 118 LYS A N 1
ATOM 962 C CA . LYS A 1 118 ? -7.735 -16.340 15.553 1.00 44.72 118 LYS A CA 1
ATOM 963 C C . LYS A 1 118 ? -9.113 -16.960 15.320 1.00 44.72 118 LYS A C 1
ATOM 965 O O . LYS A 1 118 ? -10.141 -16.305 15.458 1.00 44.72 118 LYS A O 1
ATOM 970 N N . ALA A 1 119 ? -9.139 -18.257 15.019 1.00 44.53 119 ALA A N 1
ATOM 971 C CA . ALA A 1 119 ? -10.322 -19.057 15.300 1.00 44.53 119 ALA A CA 1
ATOM 972 C C . ALA A 1 119 ? -10.488 -19.165 16.831 1.00 44.53 119 ALA A C 1
ATOM 974 O O . ALA A 1 119 ? -9.736 -19.856 17.514 1.00 44.53 119 ALA A O 1
ATOM 975 N N . THR A 1 120 ? -11.455 -18.404 17.350 1.00 50.78 120 THR A N 1
ATOM 976 C CA . THR A 1 120 ? -12.276 -18.679 18.544 1.00 50.78 120 THR A CA 1
ATOM 977 C C . THR A 1 120 ? -11.595 -19.280 19.781 1.00 50.78 120 THR A C 1
ATOM 979 O O . THR A 1 120 ? -11.487 -20.495 19.922 1.00 50.78 120 THR A O 1
ATOM 982 N N . LYS A 1 121 ? -11.369 -18.437 20.796 1.00 45.69 121 LYS A N 1
ATOM 983 C CA . LYS A 1 121 ? -11.673 -18.805 22.191 1.00 45.69 121 LYS A CA 1
ATOM 984 C C . LYS A 1 121 ? -12.490 -17.690 22.840 1.00 45.69 121 LYS A C 1
ATOM 986 O O . LYS A 1 121 ? -11.984 -16.891 23.620 1.00 45.69 121 LYS A O 1
ATOM 991 N N . ASN A 1 122 ? -13.771 -17.638 22.476 1.00 47.44 122 ASN A N 1
ATOM 992 C CA . ASN A 1 122 ? -14.780 -16.924 23.249 1.00 47.44 122 ASN A CA 1
ATOM 993 C C . ASN A 1 122 ? -15.037 -17.714 24.535 1.00 47.44 122 ASN A C 1
ATOM 995 O O . ASN A 1 122 ? -15.902 -18.580 24.550 1.00 47.44 122 ASN A O 1
ATOM 999 N N . ASN A 1 123 ? -14.313 -17.405 25.609 1.00 44.09 123 ASN A N 1
ATOM 1000 C CA . ASN A 1 123 ? -14.729 -17.792 26.953 1.00 44.09 123 ASN A CA 1
ATOM 1001 C C . ASN A 1 123 ? -15.132 -16.522 27.707 1.00 44.09 123 ASN A C 1
ATOM 1003 O O . ASN A 1 123 ? -14.290 -15.855 28.301 1.00 44.09 123 ASN A O 1
ATOM 1007 N N . ARG A 1 124 ? -16.428 -16.188 27.672 1.00 42.91 124 ARG A N 1
ATOM 1008 C CA . ARG A 1 124 ? -17.053 -15.405 28.747 1.00 42.91 124 ARG A CA 1
ATOM 1009 C C . ARG A 1 124 ? -17.558 -16.386 29.803 1.00 42.91 124 ARG A C 1
ATOM 1011 O O . ARG A 1 124 ? -18.210 -17.358 29.423 1.00 42.91 124 ARG A O 1
ATOM 1018 N N . PRO A 1 125 ? -17.377 -16.086 31.091 1.00 48.84 125 PRO A N 1
ATOM 1019 C CA . PRO A 1 125 ? -18.407 -16.382 32.071 1.00 48.84 125 PRO A CA 1
ATOM 1020 C C . PRO A 1 125 ? -19.111 -15.090 32.487 1.00 48.84 125 PRO A C 1
ATOM 1022 O O . PRO A 1 125 ? -18.492 -14.029 32.575 1.00 48.84 125 PRO A O 1
ATOM 1025 N N . VAL A 1 126 ? -20.423 -15.240 32.660 1.00 56.84 126 VAL A N 1
ATOM 1026 C CA . VAL A 1 126 ? -21.371 -14.315 33.295 1.00 56.84 126 VAL A CA 1
ATOM 1027 C C . VAL A 1 126 ? -21.018 -14.133 34.766 1.00 56.84 126 VAL A C 1
ATOM 1029 O O . VAL A 1 126 ? -20.582 -15.137 35.374 1.00 56.84 126 VAL A O 1
#

Radius of gyration: 24.12 Å; chains: 1; bounding box: 63×48×68 Å